Protein AF-A0A377V880-F1 (afdb_monomer_lite)

Foldseek 3Di:
DVVVVVVVLVVQLVVLVVVLVVLVVCCVVVVDPDDPVSVVSNVVSVVSNVVSVVVVVVVVCVVVVNPDWPKDWDWCVVVVVVVQVVCQVVQVVVVHHDDDDDDPTDIDTGRPDDD

Structure (mmCIF, N/CA/C/O backbone):
data_AF-A0A377V880-F1
#
_entry.id   AF-A0A377V880-F1
#
loop_
_atom_site.group_PDB
_atom_site.id
_atom_site.type_symbol
_atom_site.label_atom_id
_atom_site.label_alt_id
_atom_site.label_comp_id
_atom_site.label_asym_id
_atom_site.label_entity_id
_atom_site.label_seq_id
_atom_site.pdbx_PDB_ins_code
_atom_site.Cartn_x
_atom_site.Cartn_y
_atom_site.Cartn_z
_atom_site.occupancy
_atom_site.B_iso_or_equiv
_atom_site.auth_seq_id
_atom_site.auth_comp_id
_atom_site.auth_asym_id
_atom_site.auth_atom_id
_atom_site.pdbx_PDB_model_num
ATOM 1 N N . MET A 1 1 ? -11.428 -2.266 -20.772 1.00 57.62 1 MET A N 1
ATOM 2 C CA . MET A 1 1 ? -10.130 -2.082 -20.089 1.00 57.62 1 MET A CA 1
ATOM 3 C C . MET A 1 1 ? -10.085 -0.811 -19.239 1.00 57.62 1 MET A C 1
ATOM 5 O O . MET A 1 1 ? -10.132 -0.963 -18.032 1.00 57.62 1 MET A O 1
ATOM 9 N N . ARG A 1 2 ? -10.099 0.424 -19.789 1.00 62.00 2 ARG A N 1
ATOM 10 C CA . ARG A 1 2 ? -10.089 1.658 -18.954 1.00 62.00 2 ARG A CA 1
ATOM 11 C C . ARG A 1 2 ? -11.275 1.753 -17.985 1.00 62.00 2 ARG A C 1
ATOM 13 O O . ARG A 1 2 ? -11.087 2.073 -16.826 1.00 62.00 2 ARG A O 1
ATOM 20 N N . ARG A 1 3 ? -12.500 1.466 -18.441 1.00 60.97 3 ARG A N 1
ATOM 21 C CA . ARG A 1 3 ? -13.701 1.522 -17.582 1.00 60.97 3 ARG A CA 1
ATOM 22 C C . ARG A 1 3 ? -13.701 0.466 -16.480 1.00 60.97 3 ARG A C 1
ATOM 24 O O . ARG A 1 3 ? -14.100 0.783 -15.369 1.00 60.97 3 ARG A O 1
ATOM 31 N N . ASP A 1 4 ? -13.235 -0.736 -16.796 1.00 66.62 4 ASP A N 1
ATOM 32 C CA . ASP A 1 4 ? -13.187 -1.852 -15.848 1.00 66.62 4 ASP A CA 1
ATOM 33 C C . ASP A 1 4 ? -12.138 -1.573 -14.761 1.00 66.62 4 ASP A C 1
ATOM 35 O O . ASP A 1 4 ? -12.456 -1.635 -13.584 1.00 66.62 4 ASP A O 1
ATOM 39 N N . LEU A 1 5 ? -10.953 -1.077 -15.145 1.00 68.38 5 LEU A N 1
ATOM 40 C CA . LEU A 1 5 ? -9.911 -0.654 -14.201 1.00 68.38 5 LEU A CA 1
ATOM 41 C C . LEU A 1 5 ? -10.364 0.506 -13.297 1.00 68.38 5 LEU A C 1
ATOM 43 O O . LEU A 1 5 ? -10.098 0.510 -12.100 1.00 68.38 5 LEU A O 1
ATOM 47 N N . MET A 1 6 ? -11.073 1.495 -13.851 1.00 73.69 6 MET A N 1
ATOM 48 C CA . MET A 1 6 ? -11.624 2.602 -13.055 1.00 73.69 6 MET A CA 1
ATOM 49 C C . MET A 1 6 ? -12.714 2.128 -12.090 1.00 73.69 6 MET A C 1
ATOM 51 O O . MET A 1 6 ? -12.848 2.682 -10.997 1.00 73.69 6 MET A O 1
ATOM 55 N N . ALA A 1 7 ? -13.502 1.124 -12.486 1.00 77.75 7 ALA A N 1
ATOM 56 C CA . ALA A 1 7 ? -14.478 0.502 -11.605 1.00 77.75 7 ALA A CA 1
ATOM 57 C C . ALA A 1 7 ? -13.769 -0.233 -10.461 1.00 77.75 7 ALA A C 1
ATOM 59 O O . ALA A 1 7 ? -14.111 0.012 -9.305 1.00 77.75 7 ALA A O 1
ATOM 60 N N . ASP A 1 8 ? -12.743 -1.029 -10.762 1.00 79.62 8 ASP A N 1
ATOM 61 C CA . ASP A 1 8 ? -11.960 -1.772 -9.770 1.00 79.62 8 ASP A CA 1
ATOM 62 C C . ASP A 1 8 ? -11.292 -0.830 -8.756 1.00 79.62 8 ASP A C 1
ATOM 64 O O . ASP A 1 8 ? -11.503 -0.979 -7.554 1.00 79.62 8 ASP A O 1
ATOM 68 N N . ILE A 1 9 ? -10.624 0.237 -9.211 1.00 79.62 9 ILE A N 1
ATOM 69 C CA . ILE A 1 9 ? -10.024 1.249 -8.320 1.00 79.62 9 ILE A CA 1
ATOM 70 C C . ILE A 1 9 ? -11.096 1.954 -7.476 1.00 79.62 9 ILE A C 1
ATOM 72 O O . ILE A 1 9 ? -10.916 2.172 -6.279 1.00 79.62 9 ILE A O 1
ATOM 76 N N . SER A 1 10 ? -12.252 2.282 -8.063 1.00 83.12 10 SER A N 1
ATOM 77 C CA . SER A 1 10 ? -13.363 2.879 -7.307 1.00 83.12 10 SER A CA 1
ATOM 78 C C . SER A 1 10 ? -13.895 1.936 -6.224 1.00 83.12 10 SER A C 1
ATOM 80 O O . SER A 1 10 ? -14.319 2.394 -5.161 1.00 83.12 10 SER A O 1
ATOM 82 N N . HIS A 1 11 ? -13.899 0.627 -6.477 1.00 86.38 11 HIS A N 1
ATOM 83 C CA . HIS A 1 11 ? -14.265 -0.384 -5.490 1.00 86.38 11 HIS A CA 1
ATOM 84 C C . HIS A 1 11 ? -13.196 -0.525 -4.402 1.00 86.38 11 HIS A C 1
ATOM 86 O O . HIS A 1 11 ? -13.545 -0.549 -3.219 1.00 86.38 11 HIS A O 1
ATOM 92 N N . GLU A 1 12 ? -11.918 -0.538 -4.773 1.00 87.00 12 GLU A N 1
ATOM 93 C CA . GLU A 1 12 ? -10.797 -0.631 -3.836 1.00 87.00 12 GLU A CA 1
ATOM 94 C C . GLU A 1 12 ? -10.665 0.601 -2.938 1.00 87.00 12 GLU A C 1
ATOM 96 O O . GLU A 1 12 ? -10.353 0.441 -1.766 1.00 87.00 12 GLU A O 1
ATOM 101 N N . LEU A 1 13 ? -11.000 1.805 -3.418 1.00 89.94 13 LEU A N 1
ATOM 102 C CA . LEU A 1 13 ? -11.037 3.033 -2.608 1.00 89.94 13 LEU A CA 1
ATOM 103 C C . LEU A 1 13 ? -12.193 3.057 -1.597 1.00 89.94 13 LEU A C 1
ATOM 105 O O . LEU A 1 13 ? -12.074 3.635 -0.514 1.00 89.94 13 LEU A O 1
ATOM 109 N N . ARG A 1 14 ? -13.340 2.449 -1.931 1.00 89.75 14 ARG A N 1
ATOM 110 C CA . ARG A 1 14 ? -14.535 2.471 -1.067 1.00 89.75 14 ARG A CA 1
ATOM 111 C C . ARG A 1 14 ? -14.316 1.738 0.250 1.00 89.75 14 ARG A C 1
ATOM 113 O O . ARG A 1 14 ? -14.860 2.171 1.262 1.00 89.75 14 ARG A O 1
ATOM 120 N N . THR A 1 15 ? -13.546 0.656 0.236 1.00 92.00 15 THR A N 1
ATOM 121 C CA . THR A 1 15 ? -13.278 -0.176 1.416 1.00 92.00 15 THR A CA 1
ATOM 122 C C . THR A 1 15 ? -12.512 0.577 2.515 1.00 92.00 15 THR A C 1
ATOM 124 O O . THR A 1 15 ? -13.093 0.747 3.589 1.00 92.00 15 THR A O 1
ATOM 127 N N . PRO A 1 16 ? -11.290 1.103 2.287 1.00 88.88 16 PRO A N 1
ATOM 128 C CA . PRO A 1 16 ? -10.542 1.840 3.307 1.00 88.88 16 PRO A CA 1
ATOM 129 C C . PRO A 1 16 ? -11.269 3.118 3.741 1.00 88.88 16 PRO A C 1
ATOM 131 O O . PRO A 1 16 ? -11.279 3.463 4.920 1.00 88.88 16 PRO A O 1
ATOM 134 N N . LEU A 1 17 ? -11.986 3.787 2.828 1.00 92.06 17 LEU A N 1
ATOM 135 C CA . LEU A 1 17 ? -12.812 4.947 3.176 1.00 92.06 17 LEU A CA 1
ATOM 136 C C . LEU A 1 17 ? -13.983 4.583 4.105 1.00 92.06 17 LEU A C 1
ATOM 138 O O . LEU A 1 17 ? -14.301 5.341 5.021 1.00 92.06 17 LEU A O 1
ATOM 142 N N . ALA A 1 18 ? -14.644 3.445 3.874 1.00 91.88 18 ALA A N 1
ATOM 143 C CA . ALA A 1 18 ? -15.727 2.972 4.732 1.00 91.88 18 ALA A CA 1
ATOM 144 C C . ALA A 1 18 ? -15.214 2.572 6.121 1.00 91.88 18 ALA A C 1
ATOM 146 O O . ALA A 1 18 ? -15.866 2.899 7.111 1.00 91.88 18 ALA A O 1
ATOM 147 N N . VAL A 1 19 ? -14.045 1.925 6.195 1.00 90.12 19 VAL A N 1
ATOM 148 C CA . VAL A 1 19 ? -13.385 1.591 7.465 1.00 90.12 19 VAL A CA 1
ATOM 149 C C . VAL A 1 19 ? -13.018 2.864 8.223 1.00 90.12 19 VAL A C 1
ATOM 151 O O . VAL A 1 19 ? -13.419 3.018 9.374 1.00 90.12 19 VAL A O 1
ATOM 154 N N . LEU A 1 20 ? -12.347 3.816 7.565 1.00 91.94 20 LEU A N 1
ATOM 155 C CA . LEU A 1 20 ? -11.966 5.096 8.164 1.00 91.94 20 LEU A CA 1
ATOM 156 C C . LEU A 1 20 ? -13.187 5.851 8.706 1.00 91.94 20 LEU A C 1
ATOM 158 O O . LEU A 1 20 ? -13.167 6.334 9.836 1.00 91.94 20 LEU A O 1
ATOM 162 N N . ARG A 1 21 ? -14.271 5.921 7.922 1.00 91.19 21 ARG A N 1
ATOM 163 C CA . ARG A 1 21 ? -15.517 6.563 8.354 1.00 91.19 21 ARG A CA 1
AT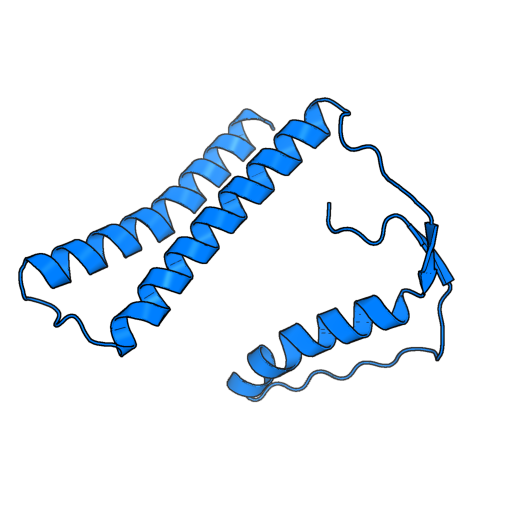OM 164 C C . ARG A 1 21 ? -16.138 5.846 9.553 1.00 91.19 21 ARG A C 1
ATOM 166 O O . ARG A 1 21 ? -16.493 6.518 10.510 1.00 91.19 21 ARG A O 1
ATOM 173 N N . GLY A 1 22 ? -16.228 4.517 9.527 1.00 91.31 22 GLY A N 1
ATOM 174 C CA . GLY A 1 22 ? -16.807 3.742 10.627 1.00 91.31 22 GLY A CA 1
ATOM 175 C C . GLY A 1 22 ? -16.012 3.859 11.931 1.00 91.31 22 GLY A C 1
ATOM 176 O O . GLY A 1 22 ? -16.601 3.953 13.004 1.00 91.31 22 GLY A O 1
ATOM 177 N N . GLU A 1 23 ? -14.680 3.912 11.851 1.00 89.06 23 GLU A N 1
ATOM 178 C CA . GLU A 1 23 ? -13.821 4.171 13.012 1.00 89.06 23 GLU A CA 1
ATOM 179 C C . GLU A 1 23 ? -14.071 5.571 13.594 1.00 89.06 23 GLU A C 1
ATOM 181 O O . GLU A 1 23 ? -14.242 5.716 14.805 1.00 89.06 23 GLU A O 1
ATOM 186 N N . LEU A 1 24 ? -14.153 6.598 12.741 1.00 90.44 24 LEU A N 1
ATOM 187 C CA . LEU A 1 24 ? -14.427 7.974 13.166 1.00 90.44 24 LEU A CA 1
ATOM 188 C C . LEU A 1 24 ? -15.837 8.140 13.757 1.00 90.44 24 LEU A C 1
ATOM 190 O O . LEU A 1 24 ? -15.976 8.782 14.796 1.00 90.44 24 LEU A O 1
ATOM 194 N N . GLU A 1 25 ? -16.859 7.534 13.147 1.00 93.88 25 GLU A N 1
ATOM 195 C CA . GLU A 1 25 ? -18.238 7.515 13.658 1.00 93.88 25 GLU A CA 1
ATOM 196 C C . GLU A 1 25 ? -18.305 6.821 15.027 1.00 93.88 25 GLU A C 1
ATOM 198 O O . GLU A 1 25 ? -18.847 7.378 15.978 1.00 93.88 25 GLU A O 1
ATOM 203 N N . ALA A 1 26 ? -17.661 5.658 15.181 1.00 89.75 26 ALA A N 1
ATOM 204 C CA . ALA A 1 26 ? -17.623 4.942 16.456 1.00 89.75 26 ALA A CA 1
ATOM 205 C C . ALA A 1 26 ? -16.923 5.742 17.567 1.00 89.75 26 ALA A C 1
ATOM 207 O O . ALA A 1 26 ? -17.317 5.649 18.732 1.00 89.75 26 ALA A O 1
ATOM 208 N N . ILE A 1 27 ? -15.888 6.517 17.227 1.00 89.44 27 ILE A N 1
ATOM 209 C CA . ILE A 1 27 ? -15.224 7.432 18.162 1.00 89.44 27 ILE A CA 1
ATOM 210 C C . ILE A 1 27 ? -16.155 8.591 18.537 1.00 89.44 27 ILE A C 1
ATOM 212 O O . ILE A 1 27 ? -16.276 8.923 19.717 1.00 89.44 27 ILE A O 1
ATOM 216 N N . GLN A 1 28 ? -16.819 9.196 17.550 1.00 89.31 28 GLN A N 1
ATOM 217 C CA . GLN A 1 28 ? -17.728 10.325 17.750 1.00 89.31 28 GLN A CA 1
ATOM 218 C C . GLN A 1 28 ? -18.937 9.948 18.618 1.00 89.31 28 GLN A C 1
ATOM 220 O O . GLN A 1 28 ? -19.309 10.710 19.510 1.00 89.31 28 GLN A O 1
ATOM 225 N N . ASP A 1 29 ? -19.495 8.757 18.407 1.00 92.31 29 ASP A N 1
ATOM 226 C CA . ASP A 1 29 ? -20.629 8.226 19.169 1.00 92.31 29 ASP A CA 1
ATOM 227 C C . ASP A 1 29 ? -20.221 7.711 20.564 1.00 92.31 29 ASP A C 1
ATOM 229 O O . ASP A 1 29 ? -21.060 7.261 21.346 1.00 92.31 29 ASP A O 1
ATOM 233 N N . GLY A 1 30 ? -18.924 7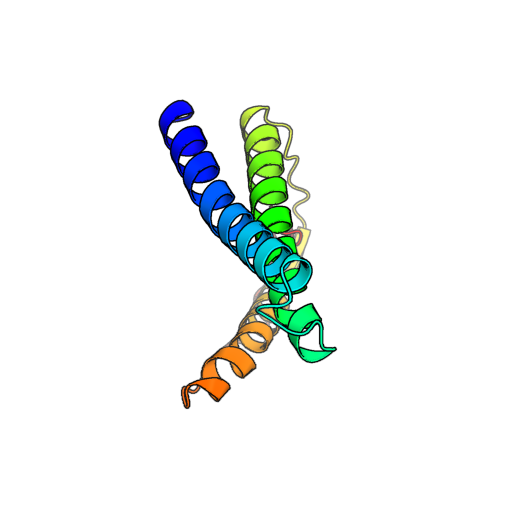.751 20.897 1.00 88.44 30 GLY A N 1
ATOM 234 C CA . GLY A 1 30 ? -18.380 7.276 22.172 1.00 88.44 30 GLY A CA 1
ATOM 235 C C . GLY A 1 30 ? -18.372 5.751 22.329 1.00 88.44 30 GLY A C 1
ATOM 236 O O . GLY A 1 30 ? -18.053 5.248 23.408 1.00 88.44 30 GLY A O 1
ATOM 237 N N . VAL A 1 31 ? -18.696 5.009 21.264 1.00 89.19 31 VAL A N 1
ATOM 238 C CA . VAL A 1 31 ? -18.663 3.539 21.214 1.00 89.19 31 VAL A CA 1
ATOM 239 C C . VAL A 1 31 ? -17.220 3.033 21.284 1.00 89.19 31 VAL A C 1
ATOM 241 O O . VAL A 1 31 ? -16.935 2.055 21.978 1.00 89.19 31 VAL A O 1
ATOM 244 N N . ARG A 1 32 ? -16.289 3.723 20.613 1.00 82.81 32 ARG A N 1
ATOM 245 C CA . ARG A 1 32 ? -14.840 3.543 20.767 1.00 82.81 32 ARG A CA 1
ATOM 246 C C . ARG A 1 32 ? -14.228 4.743 21.470 1.00 82.81 32 ARG A C 1
ATOM 248 O O . ARG A 1 32 ? -14.586 5.887 21.217 1.00 82.81 32 ARG A O 1
ATOM 255 N N . ARG A 1 33 ? -13.241 4.490 22.330 1.00 84.62 33 ARG A N 1
ATOM 256 C CA . ARG A 1 33 ? -12.404 5.566 22.868 1.00 84.62 33 ARG A CA 1
ATOM 257 C C . ARG A 1 33 ? -11.331 5.908 21.851 1.00 84.62 33 ARG A C 1
ATOM 259 O O . ARG A 1 33 ? -10.643 5.011 21.379 1.00 84.62 33 ARG A O 1
ATOM 266 N N . PHE A 1 34 ? -11.150 7.196 21.586 1.00 84.75 34 PHE A N 1
ATOM 267 C CA . PHE A 1 34 ? -9.950 7.657 20.908 1.00 84.75 34 PHE A CA 1
ATOM 268 C C . PHE A 1 34 ? -8.755 7.451 21.835 1.00 84.75 34 PHE A C 1
ATOM 270 O O . PHE A 1 34 ? -8.670 8.059 22.905 1.00 84.75 34 PHE A O 1
ATOM 277 N N . THR A 1 35 ? -7.849 6.571 21.434 1.00 85.25 35 THR A N 1
ATOM 278 C CA . THR A 1 35 ? -6.608 6.310 22.156 1.00 85.25 35 THR A CA 1
ATOM 279 C C . THR A 1 35 ? -5.415 6.460 21.211 1.00 85.25 35 THR A C 1
ATOM 281 O O . THR A 1 35 ? -5.593 6.400 19.990 1.00 85.25 35 THR A O 1
ATOM 284 N N . PRO A 1 36 ? -4.186 6.643 21.724 1.00 83.31 36 PRO A N 1
ATOM 285 C CA 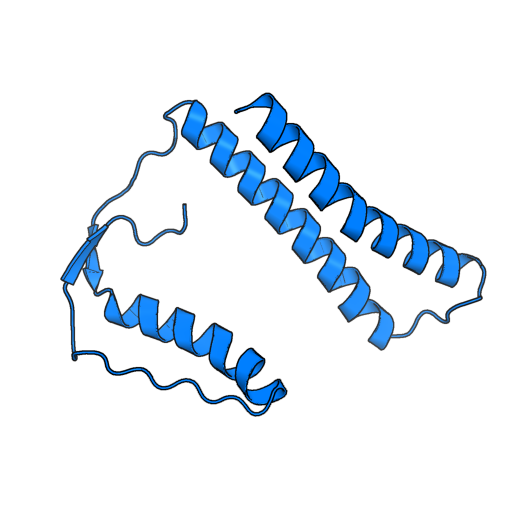. PRO A 1 36 ? -2.987 6.674 20.885 1.00 83.31 36 PRO A CA 1
ATOM 286 C C . PRO A 1 36 ? -2.859 5.448 19.967 1.00 83.31 36 PRO A C 1
ATOM 288 O O . PRO A 1 36 ? -2.360 5.563 18.854 1.00 83.31 36 PRO A O 1
ATOM 291 N N . GLU A 1 37 ? -3.379 4.293 20.385 1.00 79.50 37 GLU A N 1
ATOM 292 C CA . GLU A 1 37 ? -3.388 3.043 19.617 1.00 79.50 37 GLU A CA 1
ATOM 293 C C . GLU A 1 37 ? -4.417 3.039 18.471 1.00 79.50 37 GLU A C 1
ATOM 295 O O . GLU A 1 37 ? -4.327 2.211 17.567 1.00 79.50 37 GLU A O 1
ATOM 300 N N . SER A 1 38 ? -5.369 3.979 18.466 1.00 79.31 38 SER A N 1
ATOM 301 C CA . SER A 1 38 ? -6.324 4.178 17.363 1.00 79.31 38 SER A CA 1
ATOM 302 C C . SER A 1 38 ? -5.675 4.884 16.163 1.00 79.31 38 SER A C 1
ATOM 304 O O . SER A 1 38 ? -6.085 4.683 15.019 1.00 79.31 38 SER A O 1
ATOM 306 N N . ILE A 1 39 ? -4.637 5.694 16.410 1.00 84.12 39 ILE A N 1
ATOM 307 C CA . ILE A 1 39 ? -3.948 6.494 15.386 1.00 84.12 39 ILE A CA 1
ATOM 308 C C . ILE A 1 39 ? -3.284 5.612 14.312 1.00 84.12 39 ILE A C 1
ATOM 310 O O . ILE A 1 39 ? -3.531 5.877 13.135 1.00 84.12 39 ILE A O 1
ATOM 314 N N . PRO A 1 40 ? -2.522 4.547 14.647 1.00 86.50 40 PRO A N 1
ATOM 315 C CA . PRO A 1 40 ? -1.928 3.660 13.647 1.00 86.50 40 PRO A CA 1
ATOM 316 C C . PRO A 1 40 ? -2.945 3.043 12.682 1.00 86.50 40 PRO A C 1
ATOM 318 O O . PRO A 1 40 ? -2.666 2.941 11.492 1.00 86.50 40 PRO A O 1
ATOM 321 N N . SER A 1 41 ? -4.133 2.663 13.171 1.00 82.06 41 SER A N 1
ATOM 322 C CA . SER A 1 41 ? -5.179 2.072 12.325 1.00 82.06 41 SER A CA 1
ATOM 323 C C . SER A 1 41 ? -5.723 3.086 11.319 1.00 82.06 41 SER A C 1
ATOM 325 O O . SER A 1 41 ? -5.802 2.792 10.132 1.00 82.06 41 SER A O 1
ATOM 327 N N . LEU A 1 42 ? -6.047 4.302 11.770 1.00 86.62 42 LEU A N 1
ATOM 328 C CA . LEU A 1 42 ? -6.514 5.377 10.886 1.00 86.62 42 LEU A CA 1
ATOM 329 C C . LEU A 1 42 ? -5.424 5.789 9.882 1.00 86.62 42 LEU A C 1
ATOM 331 O O . LEU A 1 42 ? -5.709 6.013 8.708 1.00 86.62 42 LEU A O 1
ATOM 335 N N . GLN A 1 43 ? -4.165 5.848 10.327 1.00 89.00 43 GLN A N 1
ATOM 336 C CA . GLN A 1 43 ? -3.018 6.134 9.463 1.00 89.00 43 GLN A CA 1
ATOM 337 C C . GLN A 1 43 ? -2.808 5.055 8.396 1.00 89.00 43 GLN A C 1
ATOM 339 O O . GLN A 1 43 ? -2.455 5.397 7.270 1.00 89.00 43 GLN A O 1
ATOM 344 N N . ALA A 1 44 ? -3.049 3.781 8.713 1.00 85.56 44 ALA A N 1
ATOM 345 C CA . ALA A 1 44 ? -2.957 2.693 7.743 1.00 85.56 44 ALA A CA 1
ATOM 346 C C . ALA A 1 44 ? -4.008 2.823 6.625 1.00 85.56 44 ALA A C 1
ATOM 348 O O . ALA A 1 44 ? -3.676 2.647 5.450 1.00 85.56 44 ALA A O 1
ATOM 349 N N . GLU A 1 45 ? -5.246 3.198 6.964 1.00 90.75 45 GLU A N 1
ATOM 350 C CA . GLU A 1 45 ? -6.294 3.440 5.962 1.00 90.75 45 GLU A CA 1
ATOM 351 C C . GLU A 1 45 ? -5.971 4.656 5.084 1.00 90.75 45 GLU A C 1
ATOM 353 O O . GLU A 1 45 ? -6.089 4.591 3.860 1.00 90.75 45 GLU A O 1
ATOM 358 N N . VAL A 1 46 ? -5.480 5.748 5.684 1.00 92.25 46 VAL A N 1
ATOM 359 C CA . VAL A 1 46 ? -5.022 6.933 4.936 1.00 92.25 46 VAL A CA 1
ATOM 360 C C . VAL A 1 46 ? -3.860 6.584 4.005 1.00 92.25 46 VAL A C 1
ATOM 362 O O . VAL A 1 46 ? -3.891 6.963 2.840 1.00 92.25 46 VAL A O 1
ATOM 365 N N . ALA A 1 47 ? -2.863 5.829 4.473 1.00 88.81 47 ALA A N 1
ATOM 366 C CA . ALA A 1 47 ? -1.734 5.408 3.644 1.00 88.81 47 ALA A CA 1
ATOM 367 C C . ALA A 1 47 ? -2.182 4.538 2.458 1.00 88.81 47 ALA A C 1
ATOM 369 O O . ALA A 1 47 ? -1.671 4.692 1.349 1.00 88.81 47 ALA A O 1
ATOM 370 N N . THR A 1 48 ? -3.166 3.663 2.678 1.00 88.62 48 THR A N 1
ATOM 371 C CA . THR A 1 48 ? -3.758 2.833 1.621 1.00 88.62 48 THR A CA 1
ATOM 372 C C . THR A 1 48 ? -4.477 3.692 0.580 1.00 88.62 48 THR A C 1
ATOM 374 O O . THR A 1 48 ? -4.258 3.512 -0.617 1.00 88.62 48 THR A O 1
ATOM 377 N N . LEU A 1 49 ? -5.284 4.665 1.019 1.00 91.50 49 LEU A N 1
ATOM 378 C CA . LEU A 1 49 ? -5.956 5.619 0.131 1.00 91.50 49 LEU A CA 1
ATOM 379 C C . LEU A 1 49 ? -4.957 6.447 -0.687 1.00 91.50 49 LEU A C 1
ATOM 381 O O . LEU A 1 49 ? -5.132 6.569 -1.896 1.00 91.50 49 LEU A O 1
ATOM 385 N N . THR A 1 50 ? -3.906 6.979 -0.054 1.00 89.25 50 THR A N 1
ATOM 386 C CA . THR A 1 50 ? -2.856 7.751 -0.738 1.00 89.25 50 THR A CA 1
ATOM 387 C C . THR A 1 50 ? -2.193 6.921 -1.827 1.00 89.25 50 THR A C 1
ATOM 389 O O . THR A 1 50 ? -2.116 7.370 -2.965 1.00 89.25 50 THR A O 1
ATOM 392 N N . LYS A 1 51 ? -1.807 5.677 -1.515 1.00 88.31 51 LYS A N 1
ATOM 393 C CA . LYS A 1 51 ? -1.197 4.781 -2.497 1.00 88.31 51 LYS A CA 1
ATOM 394 C C . LYS A 1 51 ? -2.111 4.539 -3.703 1.00 88.31 51 LYS A C 1
ATOM 396 O O . LYS A 1 51 ? -1.660 4.657 -4.831 1.00 88.31 51 LYS A O 1
ATOM 401 N N . LEU A 1 52 ? -3.394 4.245 -3.481 1.00 87.50 52 LEU A N 1
ATOM 402 C CA . LEU A 1 52 ? -4.349 4.013 -4.575 1.00 87.50 52 LEU A CA 1
ATOM 403 C C . LEU A 1 52 ? -4.538 5.252 -5.467 1.00 87.50 52 LEU A C 1
ATOM 405 O O . LEU A 1 52 ? -4.741 5.123 -6.674 1.00 87.50 52 LEU A O 1
ATOM 409 N N . VAL A 1 53 ? -4.483 6.453 -4.884 1.00 87.56 53 VAL A N 1
ATOM 410 C CA . VAL A 1 53 ? -4.544 7.718 -5.633 1.00 87.56 53 VAL A CA 1
ATOM 411 C C . VAL A 1 53 ? -3.263 7.948 -6.437 1.00 87.56 53 VAL A C 1
ATOM 413 O O . VAL A 1 53 ? -3.355 8.335 -7.603 1.00 87.56 53 VAL A O 1
ATOM 416 N N . ASP A 1 54 ? -2.096 7.681 -5.851 1.00 85.75 54 ASP A N 1
ATOM 417 C CA . ASP A 1 54 ? -0.802 7.798 -6.530 1.00 85.75 54 ASP A CA 1
ATOM 418 C C . ASP A 1 54 ? -0.705 6.811 -7.704 1.00 85.75 54 ASP A C 1
ATOM 420 O O . ASP A 1 54 ? -0.393 7.223 -8.823 1.00 85.75 54 ASP A O 1
ATOM 424 N N . ASP A 1 55 ? -1.090 5.549 -7.488 1.00 83.44 55 ASP A N 1
ATOM 425 C CA . ASP A 1 55 ? -1.132 4.506 -8.520 1.00 83.44 55 ASP A CA 1
ATOM 426 C C . ASP A 1 55 ? -2.054 4.934 -9.688 1.00 83.44 55 ASP A C 1
ATOM 428 O O . ASP A 1 55 ? -1.705 4.805 -10.867 1.00 83.44 55 ASP A O 1
ATOM 432 N N . LEU A 1 56 ? -3.227 5.514 -9.386 1.00 82.56 56 LEU A N 1
ATOM 433 C CA . LEU A 1 56 ? -4.158 6.040 -10.393 1.00 82.56 56 LEU A CA 1
ATOM 434 C C . LEU A 1 56 ? -3.561 7.222 -11.176 1.00 82.56 56 LEU A C 1
ATOM 436 O O . LEU A 1 56 ? -3.762 7.329 -12.391 1.00 82.56 56 LEU A O 1
ATOM 440 N N . HIS A 1 57 ? -2.839 8.114 -10.498 1.00 80.81 57 HIS A N 1
ATOM 441 C CA . HIS A 1 57 ? -2.175 9.249 -11.133 1.00 80.81 57 HIS A CA 1
ATOM 442 C C . HIS A 1 57 ? -1.054 8.790 -12.077 1.00 80.81 57 HIS A C 1
ATOM 444 O O . HIS A 1 57 ? -0.991 9.248 -13.221 1.00 80.81 57 HIS A O 1
ATOM 450 N N . GLN A 1 58 ? -0.229 7.835 -11.643 1.00 76.38 58 GLN A N 1
ATOM 451 C CA . GLN A 1 58 ? 0.822 7.222 -12.459 1.00 76.38 58 GLN A CA 1
ATOM 452 C C . GLN A 1 58 ? 0.248 6.529 -13.700 1.00 76.38 58 GLN A C 1
ATOM 454 O O . GLN A 1 58 ? 0.744 6.731 -14.809 1.00 76.38 58 GLN A O 1
ATOM 459 N N . LEU A 1 59 ? -0.852 5.785 -13.548 1.00 75.31 59 LEU A N 1
ATOM 460 C CA . LEU A 1 59 ? -1.589 5.189 -14.667 1.00 75.31 59 LEU A CA 1
ATOM 461 C C . LEU A 1 59 ? -2.076 6.243 -15.667 1.00 75.31 59 LEU A C 1
ATOM 463 O O . LEU A 1 59 ? -1.892 6.075 -16.872 1.00 75.31 59 LEU A O 1
ATOM 467 N N . SER A 1 60 ? -2.650 7.348 -15.182 1.00 74.44 60 SER A N 1
ATOM 468 C CA . SER A 1 60 ? -3.078 8.454 -16.048 1.00 74.44 60 SER A CA 1
ATOM 469 C C . SER A 1 60 ? -1.906 9.064 -16.821 1.00 74.44 60 SER A C 1
ATOM 471 O O . SER A 1 60 ? -2.054 9.382 -17.998 1.00 74.44 60 SER A O 1
ATOM 473 N N . MET A 1 61 ? -0.738 9.201 -16.187 1.00 70.12 61 MET A N 1
ATOM 474 C CA . MET A 1 61 ? 0.471 9.722 -16.833 1.00 70.12 61 MET A CA 1
ATOM 475 C C . MET A 1 61 ? 1.070 8.743 -17.851 1.00 70.12 61 MET A C 1
ATOM 477 O O . MET A 1 61 ? 1.587 9.165 -18.888 1.00 70.12 61 MET A O 1
ATOM 481 N N . SER A 1 62 ? 0.978 7.439 -17.581 1.00 68.50 62 SER A N 1
ATOM 482 C CA . SER A 1 62 ? 1.380 6.375 -18.506 1.00 68.50 62 SER A CA 1
ATOM 483 C C . SER A 1 62 ? 0.538 6.378 -19.782 1.00 68.50 62 SER A C 1
ATOM 485 O O . SER A 1 62 ? 1.086 6.362 -20.885 1.00 68.50 62 SER A O 1
ATOM 487 N N . ASP A 1 63 ? -0.789 6.480 -19.638 1.00 63.88 63 ASP A N 1
ATOM 488 C CA . ASP A 1 63 ? -1.749 6.521 -20.751 1.00 63.88 63 ASP A CA 1
ATOM 489 C C . ASP A 1 63 ? -1.522 7.730 -21.682 1.00 63.88 63 ASP A C 1
ATOM 491 O O . ASP A 1 63 ? -1.792 7.652 -22.881 1.00 63.88 63 ASP A O 1
ATOM 495 N N . GLU A 1 64 ? -1.009 8.843 -21.151 1.00 60.69 64 GLU A N 1
ATOM 496 C CA . GLU A 1 64 ? -0.675 10.055 -21.915 1.00 60.69 64 GLU A CA 1
ATOM 497 C C . GLU A 1 64 ? 0.726 10.006 -22.559 1.00 60.69 64 GLU A C 1
ATOM 499 O O . GLU A 1 64 ? 1.132 10.951 -23.237 1.00 60.69 64 GLU A O 1
ATOM 504 N N . GLY A 1 65 ? 1.482 8.916 -22.369 1.00 56.84 65 GLY A N 1
ATOM 505 C CA . GLY A 1 65 ? 2.870 8.799 -22.830 1.00 56.84 65 GLY A CA 1
ATOM 506 C C . GLY A 1 65 ? 3.845 9.725 -22.090 1.00 56.84 65 GLY A C 1
ATOM 507 O O . GLY A 1 65 ? 4.958 9.949 -22.567 1.00 56.84 65 GLY A O 1
ATOM 508 N N . ALA A 1 66 ? 3.441 10.275 -20.940 1.00 55.19 66 ALA A N 1
ATOM 509 C CA . ALA A 1 66 ? 4.188 11.280 -20.185 1.00 55.19 66 ALA A CA 1
ATOM 510 C C . ALA A 1 66 ? 5.228 10.685 -19.216 1.00 55.19 66 ALA A C 1
ATOM 512 O O . ALA A 1 66 ? 6.053 11.421 -18.668 1.00 55.19 66 ALA A O 1
ATOM 513 N N . LEU A 1 67 ? 5.237 9.362 -19.015 1.00 61.91 67 LEU A N 1
ATOM 514 C CA . LEU A 1 67 ? 6.286 8.674 -18.257 1.00 61.91 67 LEU A CA 1
ATOM 515 C C . LEU A 1 67 ? 7.572 8.587 -19.090 1.00 61.91 67 LEU A C 1
ATOM 517 O O . LEU A 1 67 ? 7.870 7.589 -19.749 1.00 61.91 67 LEU A O 1
ATOM 521 N N . ALA A 1 68 ? 8.363 9.657 -19.056 1.00 67.50 68 ALA A N 1
ATOM 522 C CA . ALA A 1 68 ? 9.718 9.643 -19.583 1.00 67.50 68 ALA A CA 1
ATOM 523 C C . ALA A 1 68 ? 10.635 8.854 -18.632 1.00 67.50 68 ALA A C 1
ATOM 525 O O . ALA A 1 68 ? 11.116 9.385 -17.626 1.00 67.50 68 ALA A O 1
ATOM 526 N N . TYR A 1 69 ? 10.892 7.583 -18.958 1.00 74.19 69 TYR A N 1
ATOM 527 C CA . TYR A 1 69 ? 11.881 6.771 -18.246 1.00 74.19 69 TYR A CA 1
ATOM 528 C C . TYR A 1 69 ? 13.272 7.409 -18.339 1.00 74.19 69 TYR A C 1
ATOM 530 O O . TYR A 1 69 ? 13.808 7.607 -19.431 1.00 74.19 69 TYR A O 1
ATOM 538 N N . GLN A 1 70 ? 13.892 7.663 -17.191 1.00 81.31 70 GLN A N 1
ATOM 539 C CA . GLN A 1 70 ? 15.279 8.109 -17.087 1.00 81.31 70 GLN A CA 1
ATOM 540 C C . GLN A 1 70 ? 16.158 6.899 -16.797 1.00 81.31 70 GLN A C 1
ATOM 542 O O . GLN A 1 70 ? 16.525 6.617 -15.658 1.00 81.31 70 GLN A O 1
ATOM 547 N N . LYS A 1 71 ? 16.463 6.141 -17.852 1.00 87.50 71 LYS A N 1
ATOM 548 C CA . LYS A 1 71 ? 17.271 4.931 -17.714 1.00 87.50 71 LYS A CA 1
ATOM 549 C C . LYS A 1 71 ? 18.733 5.274 -17.440 1.00 87.50 71 LYS A C 1
ATOM 551 O O . LYS A 1 71 ? 19.329 6.090 -18.139 1.00 87.50 71 LYS A O 1
ATOM 556 N N . THR A 1 72 ? 19.315 4.593 -16.465 1.00 90.62 72 THR A N 1
ATOM 557 C CA . THR A 1 72 ? 20.739 4.636 -16.140 1.00 90.62 72 THR A CA 1
ATOM 558 C C . THR A 1 72 ? 21.269 3.220 -15.930 1.00 90.62 72 THR A C 1
ATOM 560 O O . THR A 1 72 ? 20.503 2.266 -15.778 1.00 90.62 72 THR A O 1
ATOM 563 N N . SER A 1 73 ? 22.592 3.075 -15.951 1.00 93.69 73 SER A N 1
ATOM 564 C CA . SER A 1 73 ? 23.236 1.857 -15.465 1.00 93.69 73 SER A CA 1
ATOM 565 C C . SER A 1 73 ? 23.084 1.811 -13.946 1.00 93.69 73 SER A C 1
ATOM 567 O O . SER A 1 73 ? 23.477 2.762 -13.267 1.00 93.69 73 SER A O 1
ATOM 569 N N . LEU A 1 74 ? 22.492 0.745 -13.417 1.00 93.88 74 LEU A N 1
ATOM 570 C CA . LEU A 1 74 ? 22.284 0.561 -11.983 1.00 93.88 74 LEU A CA 1
ATOM 571 C C . LEU A 1 74 ? 22.560 -0.883 -11.575 1.00 93.88 74 LEU A C 1
ATOM 573 O O . LEU A 1 74 ? 22.315 -1.812 -12.345 1.00 93.88 74 LEU A O 1
ATOM 577 N N . ASP A 1 75 ? 23.054 -1.060 -10.355 1.00 94.56 75 ASP A N 1
ATOM 578 C CA . ASP A 1 75 ? 23.175 -2.377 -9.747 1.00 94.56 75 ASP A CA 1
ATOM 579 C C . ASP A 1 75 ? 21.828 -2.779 -9.138 1.00 94.56 75 ASP A C 1
ATOM 581 O O . ASP A 1 75 ? 21.355 -2.162 -8.178 1.00 94.56 75 ASP A O 1
ATOM 585 N N . ILE A 1 76 ? 21.178 -3.789 -9.720 1.00 93.62 76 ILE A N 1
ATOM 586 C CA . ILE A 1 76 ? 19.858 -4.241 -9.261 1.00 93.62 76 ILE A CA 1
ATOM 587 C C . ILE A 1 76 ? 19.930 -4.909 -7.881 1.00 93.62 76 ILE A C 1
ATOM 589 O O . ILE A 1 76 ? 18.913 -4.989 -7.190 1.00 93.62 76 ILE A O 1
ATOM 593 N N . ILE A 1 77 ? 21.113 -5.372 -7.459 1.00 95.31 77 ILE A N 1
ATOM 594 C CA . ILE A 1 77 ? 21.289 -6.080 -6.186 1.00 95.31 77 ILE A CA 1
ATOM 595 C C . ILE A 1 77 ? 20.881 -5.189 -5.012 1.00 95.31 77 ILE A C 1
ATOM 597 O O . ILE A 1 77 ? 20.059 -5.608 -4.199 1.00 95.31 77 ILE A O 1
ATOM 601 N N . THR A 1 78 ? 21.302 -3.922 -5.005 1.00 90.50 78 THR A N 1
ATOM 602 C CA . THR A 1 78 ? 20.914 -2.936 -3.982 1.00 90.50 78 THR A CA 1
ATOM 603 C C . THR A 1 78 ? 19.393 -2.773 -3.869 1.00 90.50 78 THR A C 1
ATOM 605 O O . THR A 1 78 ? 18.844 -2.686 -2.771 1.00 90.50 78 THR A O 1
ATOM 608 N N . LEU A 1 79 ? 18.676 -2.761 -4.999 1.00 90.06 79 LEU A N 1
ATOM 609 C CA . LEU A 1 79 ? 17.215 -2.636 -5.006 1.00 90.06 79 LEU A CA 1
ATOM 610 C C . LEU A 1 79 ? 16.538 -3.895 -4.443 1.00 90.06 79 LEU A C 1
ATOM 612 O O . LEU A 1 79 ? 15.578 -3.799 -3.674 1.00 90.06 79 LEU A O 1
ATOM 616 N N . LEU A 1 80 ? 17.051 -5.075 -4.802 1.00 91.94 80 LEU A N 1
ATOM 617 C CA . LEU A 1 80 ? 16.555 -6.358 -4.303 1.00 91.94 80 LEU A CA 1
ATOM 618 C C . LEU A 1 80 ? 16.782 -6.511 -2.795 1.00 91.94 80 LEU A C 1
ATOM 620 O O . LEU A 1 80 ? 15.912 -7.040 -2.105 1.00 91.94 80 LEU A O 1
ATOM 624 N N . GLU A 1 81 ? 17.904 -6.022 -2.269 1.00 91.50 81 GLU A N 1
ATOM 625 C CA . GLU A 1 81 ? 18.184 -6.017 -0.831 1.00 91.50 81 GLU A CA 1
ATOM 626 C C . GLU A 1 81 ? 17.209 -5.128 -0.054 1.00 91.50 81 GLU A C 1
ATOM 628 O O . GLU A 1 81 ? 16.648 -5.572 0.952 1.00 91.50 81 GLU A O 1
ATOM 633 N N . VAL A 1 82 ? 16.946 -3.910 -0.544 1.00 89.31 82 VAL A N 1
ATOM 634 C CA . VAL A 1 82 ? 15.959 -2.994 0.055 1.00 89.31 82 VAL A CA 1
ATOM 635 C C . VAL A 1 82 ? 14.567 -3.627 0.054 1.00 89.31 82 VAL A C 1
ATOM 637 O O . VAL A 1 82 ? 13.900 -3.659 1.091 1.00 89.31 82 VAL A O 1
ATOM 640 N N . ALA A 1 83 ? 14.142 -4.186 -1.082 1.00 89.44 83 ALA A N 1
ATOM 641 C CA . ALA A 1 83 ? 12.852 -4.856 -1.197 1.00 89.44 83 ALA A CA 1
ATOM 642 C C . ALA A 1 83 ? 12.755 -6.053 -0.239 1.00 89.44 83 ALA A C 1
ATOM 644 O O . ALA A 1 83 ? 11.796 -6.159 0.526 1.00 89.44 83 ALA A O 1
ATOM 645 N N . ALA A 1 84 ? 13.766 -6.926 -0.212 1.00 90.88 84 ALA A N 1
ATOM 646 C CA . ALA A 1 84 ? 13.801 -8.058 0.708 1.00 90.88 84 ALA A CA 1
ATOM 647 C C . ALA A 1 84 ? 13.746 -7.600 2.174 1.00 90.88 84 ALA A C 1
ATOM 649 O O . ALA A 1 84 ? 13.016 -8.193 2.969 1.00 90.88 84 ALA A O 1
ATOM 650 N N . GLY A 1 85 ? 14.469 -6.532 2.525 1.00 88.50 85 GLY A N 1
ATOM 651 C CA . GLY A 1 85 ? 14.435 -5.900 3.844 1.00 88.50 85 GLY A CA 1
ATOM 652 C C . GLY A 1 85 ? 13.026 -5.477 4.258 1.00 88.50 85 GLY A C 1
ATOM 653 O O . GLY A 1 85 ? 12.571 -5.867 5.333 1.00 88.50 85 GLY A O 1
ATOM 654 N N . ALA A 1 86 ? 12.302 -4.784 3.376 1.00 87.38 86 ALA A N 1
ATOM 655 C CA . ALA A 1 86 ? 10.934 -4.326 3.632 1.00 87.38 86 ALA A CA 1
ATOM 656 C C . ALA A 1 86 ? 9.949 -5.476 3.925 1.00 87.38 86 ALA A C 1
ATOM 658 O O . ALA A 1 86 ? 9.009 -5.317 4.704 1.00 87.38 86 ALA A O 1
ATOM 659 N N . PHE A 1 87 ? 10.164 -6.661 3.342 1.00 89.69 87 PHE A N 1
ATOM 660 C CA . PHE A 1 87 ? 9.311 -7.829 3.584 1.00 89.69 87 PHE A CA 1
ATOM 661 C C . PHE A 1 87 ? 9.762 -8.709 4.756 1.00 89.69 87 PHE A C 1
ATOM 663 O O . PHE A 1 87 ? 8.936 -9.457 5.286 1.00 89.69 87 PHE A O 1
ATOM 670 N N . ARG A 1 88 ? 11.026 -8.633 5.201 1.00 89.00 88 ARG A N 1
ATOM 671 C CA . ARG A 1 88 ? 11.550 -9.479 6.293 1.00 89.00 88 ARG A CA 1
ATOM 672 C C . ARG A 1 88 ? 10.735 -9.346 7.574 1.00 89.00 88 ARG A C 1
ATOM 674 O O . ARG A 1 88 ? 10.356 -10.365 8.144 1.00 89.00 88 ARG A O 1
ATOM 681 N N . GLU A 1 89 ? 10.429 -8.125 8.001 1.00 83.88 89 GLU A N 1
ATOM 682 C CA . GLU A 1 89 ? 9.675 -7.880 9.238 1.00 83.88 89 GLU A CA 1
ATOM 683 C C . GLU A 1 89 ? 8.238 -8.412 9.140 1.00 83.88 89 GLU A C 1
ATOM 685 O O . GLU A 1 89 ? 7.756 -9.130 10.022 1.00 83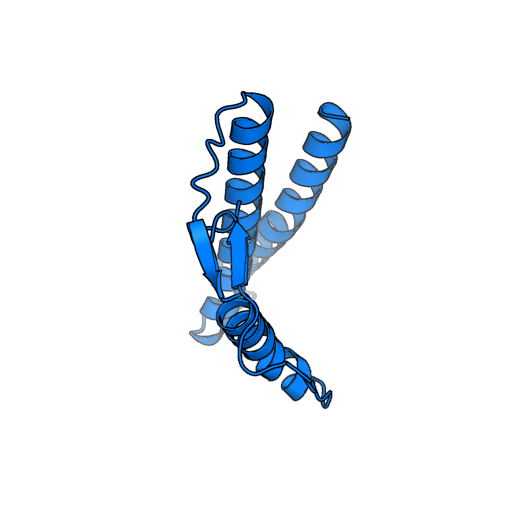.88 89 GLU A O 1
ATOM 690 N N . ARG A 1 90 ? 7.585 -8.173 7.995 1.00 86.75 90 ARG A N 1
ATOM 691 C CA . ARG A 1 90 ? 6.242 -8.692 7.711 1.00 86.75 90 ARG A CA 1
ATOM 692 C C . ARG A 1 90 ? 6.199 -10.220 7.758 1.00 86.75 90 ARG A C 1
ATOM 694 O O . ARG A 1 90 ? 5.256 -10.784 8.308 1.00 86.75 90 ARG A O 1
ATOM 701 N N . PHE A 1 91 ? 7.198 -10.899 7.202 1.00 90.88 91 PHE A N 1
ATOM 702 C CA . PHE A 1 91 ? 7.267 -12.362 7.219 1.00 90.88 91 PHE A CA 1
ATOM 703 C C . PHE A 1 91 ? 7.613 -12.905 8.610 1.00 90.88 91 PHE A C 1
ATOM 705 O O . PHE A 1 91 ? 6.969 -13.853 9.064 1.00 90.88 91 PHE A O 1
ATOM 712 N N . ALA A 1 92 ? 8.536 -12.259 9.328 1.00 90.69 92 ALA A N 1
ATOM 713 C CA . ALA A 1 92 ? 8.913 -12.638 10.687 1.00 90.69 92 ALA A CA 1
ATOM 714 C C . ALA A 1 92 ? 7.719 -12.590 11.655 1.00 90.69 92 ALA A C 1
ATOM 716 O O . ALA A 1 92 ? 7.541 -13.517 12.445 1.00 90.69 92 ALA A O 1
ATOM 717 N N . SER A 1 93 ? 6.836 -11.588 11.529 1.00 91.62 93 SER A N 1
ATOM 718 C CA . SER A 1 93 ? 5.588 -11.510 12.314 1.00 91.62 93 SER A CA 1
ATOM 719 C C . SER A 1 93 ? 4.650 -12.714 12.124 1.00 91.62 93 SER A C 1
ATOM 721 O O . SER A 1 93 ? 3.794 -12.975 12.967 1.00 91.62 93 SER A O 1
ATOM 723 N N . ARG A 1 94 ? 4.826 -13.475 11.035 1.00 93.88 94 ARG A N 1
ATOM 724 C CA . ARG A 1 94 ? 4.084 -14.704 10.718 1.00 93.88 94 ARG A CA 1
ATOM 725 C C . ARG A 1 94 ? 4.932 -15.971 10.848 1.00 93.88 94 ARG A C 1
ATOM 727 O O . ARG A 1 94 ? 4.532 -17.009 10.336 1.00 93.88 94 ARG A O 1
ATOM 734 N N . GLN A 1 95 ? 6.094 -15.886 11.501 1.00 94.38 95 GLN A N 1
ATOM 735 C CA . GLN A 1 95 ? 7.040 -16.999 11.673 1.00 94.38 95 GLN A CA 1
ATOM 736 C C . GLN A 1 95 ? 7.531 -17.590 10.337 1.00 94.38 95 GLN A C 1
ATOM 738 O O . GLN A 1 95 ? 7.889 -18.762 10.254 1.00 94.38 95 GLN A O 1
ATOM 743 N N . LEU A 1 96 ? 7.570 -16.768 9.284 1.00 95.06 96 LEU A N 1
ATOM 744 C CA . LEU A 1 96 ? 8.123 -17.124 7.981 1.00 95.06 96 LEU A CA 1
ATOM 745 C C . LEU A 1 96 ? 9.508 -16.495 7.815 1.00 95.06 96 LEU A C 1
ATOM 747 O O . LEU A 1 96 ? 9.742 -15.360 8.234 1.00 95.06 96 LEU A O 1
ATOM 751 N N . SER A 1 97 ? 10.423 -17.218 7.170 1.00 91.06 97 SER A N 1
ATOM 752 C CA . SER A 1 97 ? 11.763 -16.727 6.848 1.00 91.06 97 SER A CA 1
ATOM 753 C C . SER A 1 97 ? 11.901 -16.432 5.354 1.00 91.06 97 SER A C 1
ATOM 755 O O . SER A 1 97 ? 11.373 -17.149 4.507 1.00 91.06 97 SER A O 1
ATOM 757 N N . ILE A 1 98 ? 12.623 -15.356 5.033 1.00 91.88 98 ILE A N 1
ATOM 758 C CA . ILE A 1 98 ? 13.018 -15.012 3.664 1.00 91.88 98 ILE A CA 1
ATOM 759 C C . ILE A 1 98 ? 14.519 -15.257 3.536 1.00 91.88 98 ILE A C 1
ATOM 761 O O . ILE A 1 98 ? 15.317 -14.686 4.287 1.00 91.88 98 ILE A O 1
ATOM 765 N N . GLN A 1 99 ? 14.896 -16.084 2.566 1.00 90.94 99 GLN A N 1
ATOM 766 C CA . GLN A 1 99 ? 16.277 -16.264 2.131 1.00 90.94 99 GLN A CA 1
ATOM 767 C C . GLN A 1 99 ? 16.441 -15.661 0.741 1.00 90.94 99 GLN A C 1
ATOM 769 O O . GLN A 1 99 ? 15.602 -15.870 -0.132 1.00 90.94 99 GLN A O 1
ATOM 774 N N . VAL A 1 100 ? 17.526 -14.918 0.546 1.00 90.62 100 VAL A N 1
ATOM 775 C CA . VAL A 1 100 ? 17.873 -14.331 -0.748 1.00 90.62 100 VAL A CA 1
ATOM 776 C C . VAL A 1 100 ? 19.276 -14.802 -1.097 1.00 90.62 100 VAL A C 1
ATOM 778 O O . VAL A 1 100 ? 20.183 -14.692 -0.274 1.00 90.62 100 VAL A O 1
ATOM 781 N N . SER A 1 101 ? 19.437 -15.367 -2.290 1.00 94.06 101 SER A N 1
ATOM 782 C CA . SER A 1 101 ? 20.731 -15.761 -2.842 1.00 94.06 101 SER A CA 1
ATOM 783 C C . SER A 1 101 ? 20.995 -14.868 -4.044 1.00 94.06 101 SER A C 1
ATOM 785 O O . SER A 1 101 ? 20.377 -15.037 -5.094 1.00 94.06 101 SER A O 1
ATOM 787 N N . LEU A 1 102 ? 21.836 -13.859 -3.835 1.00 92.69 102 LEU A N 1
ATOM 788 C CA . LEU A 1 102 ? 22.163 -12.838 -4.822 1.00 92.69 102 LEU A CA 1
ATOM 789 C C . LEU A 1 102 ? 23.656 -12.919 -5.167 1.00 92.69 102 LEU A C 1
ATOM 791 O O . LEU A 1 102 ? 24.459 -13.235 -4.283 1.00 92.69 102 LEU A O 1
ATOM 795 N N . PRO A 1 103 ? 24.046 -12.654 -6.425 1.00 94.88 103 PRO A N 1
ATOM 796 C CA . PRO A 1 103 ? 25.441 -12.381 -6.752 1.00 94.88 103 PRO A CA 1
ATOM 797 C C . PRO A 1 103 ? 25.877 -11.038 -6.140 1.00 94.88 103 PRO A C 1
ATOM 799 O O . PRO A 1 103 ? 25.038 -10.244 -5.729 1.0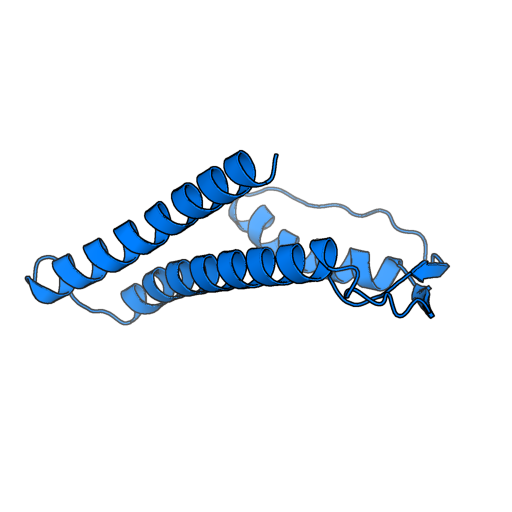0 94.88 103 PRO A O 1
ATOM 802 N N . GLU A 1 104 ? 27.186 -10.773 -6.111 1.00 93.12 104 GLU A N 1
ATOM 803 C CA . GLU A 1 104 ? 27.751 -9.537 -5.535 1.00 93.12 104 GLU A CA 1
ATOM 804 C C . GLU A 1 104 ? 27.272 -8.268 -6.255 1.00 93.12 104 GLU A C 1
ATOM 806 O O . GLU A 1 104 ? 27.025 -7.256 -5.613 1.00 93.12 104 GLU A O 1
ATOM 811 N N . GLN A 1 105 ? 27.115 -8.338 -7.577 1.00 94.50 105 GLN A N 1
ATOM 812 C CA . GLN A 1 105 ? 26.639 -7.234 -8.406 1.00 94.50 105 GLN A CA 1
ATOM 813 C C . GLN A 1 105 ? 25.922 -7.771 -9.645 1.00 94.50 105 GLN A C 1
ATOM 815 O O . GLN A 1 105 ? 26.293 -8.813 -10.200 1.00 94.50 105 GLN A O 1
ATOM 820 N N . ALA A 1 106 ? 24.919 -7.037 -10.117 1.00 95.12 106 ALA A N 1
ATOM 821 C CA . ALA A 1 106 ? 24.243 -7.305 -11.377 1.00 95.12 106 ALA A CA 1
ATOM 822 C C . ALA A 1 106 ? 23.798 -5.984 -12.018 1.00 95.12 106 ALA A C 1
ATOM 824 O O . ALA A 1 106 ? 22.731 -5.440 -11.731 1.00 95.12 106 ALA A O 1
ATOM 825 N N . MET A 1 107 ? 24.639 -5.480 -12.923 1.00 95.56 107 MET A N 1
ATOM 826 C CA . MET A 1 107 ? 24.392 -4.223 -13.624 1.00 95.56 107 MET A CA 1
ATOM 827 C C . MET A 1 107 ? 23.309 -4.388 -14.691 1.00 95.56 107 MET A C 1
ATOM 829 O O . MET A 1 107 ? 23.420 -5.234 -15.581 1.00 95.56 107 MET A O 1
ATOM 833 N N . ILE A 1 108 ? 22.290 -3.534 -14.635 1.00 94.88 108 ILE A N 1
ATOM 834 C CA . ILE A 1 108 ? 21.218 -3.448 -15.628 1.00 94.88 108 ILE A CA 1
ATOM 835 C C . ILE A 1 108 ? 21.048 -2.009 -16.118 1.00 94.88 108 ILE A C 1
ATOM 837 O O . ILE A 1 108 ? 21.476 -1.060 -15.465 1.00 94.88 108 ILE A O 1
ATOM 841 N N . PHE A 1 109 ? 20.379 -1.841 -17.258 1.00 94.06 109 PHE A N 1
ATOM 842 C CA . PHE A 1 109 ? 19.981 -0.529 -17.761 1.00 94.06 109 PHE A CA 1
ATOM 843 C C . PHE A 1 109 ? 18.481 -0.308 -17.529 1.00 94.06 109 PHE A C 1
ATOM 845 O O . PHE A 1 109 ? 17.646 -0.891 -18.226 1.00 94.06 109 PHE A O 1
ATOM 852 N N . GLY A 1 110 ? 18.135 0.520 -16.543 1.00 90.06 110 GLY A N 1
ATOM 853 C CA . GLY A 1 110 ? 16.755 0.729 -16.091 1.00 90.06 110 GLY A CA 1
ATOM 854 C C . GLY A 1 110 ? 16.549 2.089 -15.425 1.00 90.06 110 GLY A C 1
ATOM 855 O O . GLY A 1 110 ? 17.509 2.818 -15.200 1.00 90.06 110 GLY A O 1
ATOM 856 N N . ASP A 1 111 ? 15.298 2.460 -15.150 1.00 86.69 111 ASP A N 1
ATOM 857 C CA . ASP A 1 111 ? 14.991 3.634 -14.318 1.00 86.69 111 ASP A CA 1
ATOM 858 C C . ASP A 1 111 ? 14.915 3.166 -12.851 1.00 86.69 111 ASP A C 1
ATOM 860 O O . ASP A 1 111 ? 14.144 2.248 -12.565 1.00 86.69 111 ASP A O 1
ATOM 864 N N . PRO A 1 112 ? 15.729 3.714 -11.930 1.00 80.50 112 PRO A N 1
ATOM 865 C CA . PRO A 1 112 ? 15.723 3.321 -10.522 1.00 80.50 112 PRO A CA 1
ATOM 866 C C . PRO A 1 112 ? 14.525 3.885 -9.745 1.00 80.50 112 PRO A C 1
ATOM 868 O O . PRO A 1 112 ? 14.325 3.510 -8.589 1.00 80.50 112 PRO A O 1
ATOM 871 N N . ARG A 1 113 ? 13.747 4.803 -10.332 1.00 71.50 113 ARG A N 1
ATOM 872 C CA . ARG A 1 113 ? 12.543 5.340 -9.695 1.00 71.50 113 ARG A CA 1
ATOM 873 C C . ARG A 1 113 ? 11.382 4.366 -9.908 1.00 71.50 113 ARG A C 1
ATOM 875 O O . ARG A 1 113 ? 11.199 3.900 -11.034 1.00 71.50 113 ARG A O 1
ATOM 882 N N . PRO A 1 114 ? 10.599 4.052 -8.861 1.00 55.03 114 PRO A N 1
ATOM 883 C CA . PRO A 1 114 ? 9.367 3.303 -9.048 1.00 55.03 114 PRO A CA 1
ATOM 884 C C . PRO A 1 114 ? 8.457 4.086 -10.004 1.00 55.03 114 PRO A C 1
ATOM 886 O O . PRO A 1 114 ? 8.312 5.304 -9.859 1.00 55.03 114 PRO A O 1
ATOM 889 N N . ALA A 1 115 ? 7.948 3.382 -11.020 1.00 51.81 115 ALA A N 1
ATOM 890 C CA . ALA A 1 115 ? 6.941 3.902 -11.938 1.00 51.81 115 ALA A CA 1
ATOM 891 C C . ALA A 1 115 ? 5.642 4.196 -11.205 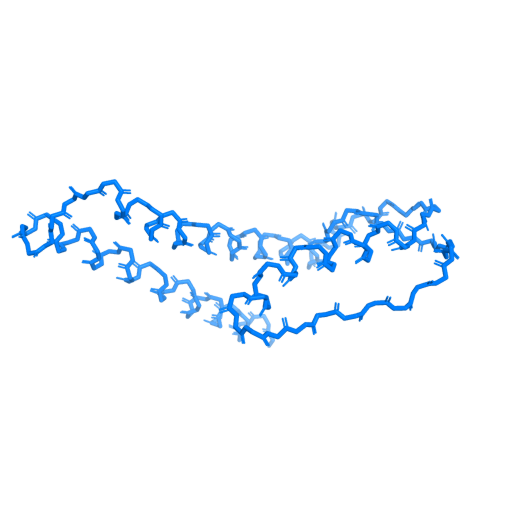1.00 51.81 115 ALA A C 1
ATOM 893 O O . ALA A 1 115 ? 5.420 3.570 -10.141 1.00 51.81 115 ALA A O 1
#

pLDDT: mean 84.64, std 10.39, range [51.81, 95.56]

Secondary structure (DSSP, 8-state):
-HHHHHHHHHHHHHHHHHHHHHHHHHHHTTSS---TTHHHHHHHHHHHHHHHHHHHHHHHHHHTT------EEEEHHHHHHHHHHHHHHHHHTTT--------S--EEEE--S--

Sequence (115 aa):
MRRDLMADISHELRTPLAVLRGELEAIQDGVRRFTPESIPSLQAEVATLTKLVDDLHQLSMSDEGALAYQKTSLDIITLLEVAAGAFRERFASRQLSIQVSLPEQAMIFGDPRPA

Organism: Klebsiella pneumoniae (NCBI:txid573)

InterPro domains:
  IPR003661 Signal transduction histidine kinase, dimerisation/phosphoacceptor domain [PF00512] (1-65)
  IPR003661 Signal transduction histidine kinase, dimerisation/phosphoacceptor domain [SM00388] (1-65)
  IPR003661 Signal transduction histidine kinase, dimerisation/phosphoacceptor domain [cd00082] (1-60)
  IPR005467 Histidine kinase domain [PS50109] (8-115)
  IPR036097 Signal transduction histidine kinase, dimerisation/phosphoacceptor domain superfamily [SSF47384] (2-65)
  IPR050351 Bacteriophytochrome/Sensor protein kinase WalK/GraS-like [PTHR45453] (1-112)

Radius of gyration: 19.66 Å; chains: 1; bounding box: 48×28×46 Å